Protein 1DZ3 (pdb70)

Nearest PDB structures (foldseek):
  1qmp-assembly3_C  TM=8.184E-01  e=7.985E-19  Geobacillus stearothermophilus
  1qmp-assembly4_D  TM=8.104E-01  e=1.793E-17  Geobacillus stearothermophilus
  5wq0-assembly5_E  TM=8.040E-01  e=2.458E-11  Paenisporosarcina sp. TG-14
  5wq0-assembly4_D  TM=7.914E-01  e=2.623E-11  Paenisporosarcina sp. TG-14
  6ymz-assembly4_D  TM=7.748E-01  e=3.379E-07  Pectobacterium atrosepticum SCRI1043

InterPro domains:
  IPR001789 Signal transduction response regulator, receiver domain [PF00072] (5-117)
  IPR001789 Signal transduction response regulator, receiver domain [PS50110] (4-121)
  IPR001789 Signal transduction response regulator, receiver domain [SM00448] (3-117)
  IPR011006 CheY-like superfamily [SSF52172] (3-125)
  IPR012052 Sporulation transcription factor Spo0A [PIRSF002937] (3-259)
  IPR012052 Sporulation transcription factor Spo0A [TIGR02875] (2-259)
  IPR014879 Sporulation initiation factor Spo0A, C-terminal [PF08769] (149-252)
  IPR016032 Signal transduction response regulator, C-terminal effector [SSF46894] (142-257)
  IPR036388 Winged helix-like DNA-binding domain superfamily [G3DSA:1.10.10.10] (140-259)
  IPR052048 Signal Transduction Response Regulator [PTHR43228] (4-202)

Solvent-accessible surface area: 8296 Å² total; per-residue (Å²): 100,70,86,2,0,0,0,4,65,77,157,111,34,2,65,90,20,50,120,135,13,61,82,49,137,78,57,85,36,35,10,55,5,71,51,2,119,65,0,19,106,12,5,123,120,86,147,8,70,35,0,16,0,14,0,72,9,93,194,31,39,0,22,28,0,0,91,132,0,85,95,66,37,161,105,72,8,109,3,40,0,8,1,41,189,56,48,78,107,56,6,127,118,0,63,131,72,58,7,58,115,112,75,45,163,111,159,130,116,146,83,84,51,102,105,96,167,111,89,171,59,180,151

B-factor: mean 34.03, std 10.99, range [14.66, 86.58]

Sequence (123 aa):
SIKVCIADDNRELVSLLDEYISSQPDMEVIGTAYNGQDCLQMLEEKRPDILLLDIIMPHLDGLAVLERIRAGFEHQPNVIMLTAFGQEDVTKKAVELGASYFILKPFDMENLAHHIRQVYGKT

Secondary structure (DSSP, 8-state):
-EEEEEE-S-HHHHHHHHHHHHTSTTEEEEEEESSHHHHHHHHHHH--SEEEEES--SSS-HHHHHHHHHHH-SS-PEEEEEEETT-HHHHHHHHHTT-EEEEE-SS--TTHHHHHHHHHH--

Organism: Geobacillus stearothermophilus (NCBI:txid1422)

CATH classification: 3.40.50.2300

Foldseek 3Di:
DQEEEEEAQPPVVQVVVQVVQCPDPPYHYDYYYRDLVVVVVVCVPPLGQEYEAEQQDPPQGRVNSVVCQVPPPPRHHQYEYEAEPPCVVSVVVVVVVPHHYDYDYDDDPPCVVVVVCVVVVPD

Radius of gyration: 16.35 Å; Cα contacts (8 Å, |Δi|>4): 194; chains: 1; bounding box: 36×22×56 Å

Structure (mmCIF, N/CA/C/O backbone):
data_1DZ3
#
_entry.id   1DZ3
#
_cell.length_a   59.024
_cell.length_b   59.024
_cell.length_c   66.970
_cell.angle_alpha   90.00
_cell.angle_beta   90.00
_cell.angle_gamma   120.00
#
_symmetry.space_group_name_H-M   'P 32 2 1'
#
loop_
_entity.id
_entity.type
_entity.pdbx_description
1 polymer 'Stage 0 sporulation protein A'
2 non-polymer 'SULFATE ION'
3 water water
#
loop_
_atom_site.group_PDB
_atom_site.id
_atom_site.type_symbol
_atom_site.label_atom_id
_atom_site.label_alt_id
_atom_site.label_comp_id
_atom_site.label_asym_id
_atom_site.label_entity_id
_atom_site.label_seq_id
_atom_site.pdbx_PDB_ins_code
_atom_site.Cartn_x
_atom_site.Cartn_y
_atom_site.Cartn_z
_atom_site.occupancy
_atom_site.B_iso_or_equiv
_atom_site.auth_seq_id
_atom_site.auth_comp_id
_atom_site.auth_asym_id
_atom_site.auth_atom_id
_atom_site.pdbx_PDB_model_num
ATOM 1 N N . SER A 1 2 ? 2.366 12.161 20.991 1.00 52.54 2 SER A N 1
ATOM 2 C CA . SER A 1 2 ? 2.772 13.536 20.572 1.00 50.00 2 SER A CA 1
ATOM 3 C C . SER A 1 2 ? 4.259 13.811 20.787 1.00 49.27 2 SER A C 1
ATOM 4 O O . SER A 1 2 ? 4.704 14.069 21.909 1.00 48.25 2 SER A O 1
ATOM 7 N N . ILE A 1 3 ? 5.029 13.749 19.709 1.00 42.88 3 ILE A N 1
ATOM 8 C CA . ILE A 1 3 ? 6.465 14.064 19.758 1.00 40.02 3 ILE A CA 1
ATOM 9 C C . ILE A 1 3 ? 6.627 15.572 19.939 1.00 35.22 3 ILE A C 1
ATOM 10 O O . ILE A 1 3 ? 6.160 16.348 19.093 1.00 36.46 3 ILE A O 1
ATOM 15 N N . LYS A 1 4 ? 7.274 16.001 21.018 1.00 33.36 4 LYS A N 1
ATOM 16 C CA . LYS A 1 4 ? 7.424 17.431 21.287 1.00 33.66 4 LYS A CA 1
ATOM 17 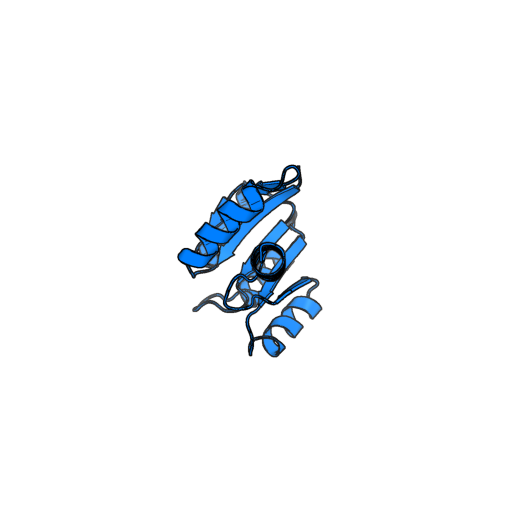C C . LYS A 1 4 ? 8.766 17.938 20.708 1.00 32.73 4 LYS A C 1
ATOM 18 O O . LYS A 1 4 ? 9.823 17.419 21.064 1.00 32.36 4 LYS A O 1
ATOM 24 N N . VAL A 1 5 ? 8.673 18.927 19.851 1.00 32.54 5 VAL A N 1
ATOM 25 C CA . VAL A 1 5 ? 9.805 19.483 19.115 1.00 31.00 5 VAL A CA 1
ATOM 26 C C . VAL A 1 5 ? 10.113 20.925 19.439 1.00 30.91 5 VAL A C 1
ATOM 27 O O . VAL A 1 5 ? 9.186 21.774 19.507 1.00 30.93 5 VAL A O 1
ATOM 31 N N . CYS A 1 6 ? 11.374 21.332 19.644 1.00 27.49 6 CYS A N 1
ATOM 32 C CA . CYS A 1 6 ? 11.844 22.699 19.767 1.00 22.58 6 CYS A CA 1
ATOM 33 C C . CYS A 1 6 ? 12.803 23.005 18.567 1.00 24.02 6 CYS A C 1
ATOM 34 O O . CYS A 1 6 ? 13.349 22.015 18.075 1.00 26.33 6 CYS A O 1
ATOM 37 N N . ILE A 1 7 ? 12.734 24.216 18.062 1.00 23.05 7 ILE A N 1
ATOM 38 C CA . ILE A 1 7 ? 13.522 24.645 16.897 1.00 24.06 7 ILE A CA 1
ATOM 39 C C . ILE A 1 7 ? 14.448 25.740 17.329 1.00 24.91 7 ILE A C 1
ATOM 40 O O . ILE A 1 7 ? 14.044 26.753 17.919 1.00 29.78 7 ILE A O 1
ATOM 45 N N . ALA A 1 8 ? 15.727 25.702 16.948 1.00 22.70 8 ALA A N 1
ATOM 46 C CA . ALA A 1 8 ? 16.664 26.770 17.253 1.00 19.35 8 ALA A CA 1
ATOM 47 C C . ALA A 1 8 ? 17.554 26.993 16.026 1.00 21.66 8 ALA A C 1
ATOM 48 O O . ALA A 1 8 ? 18.356 26.140 15.642 1.00 22.97 8 ALA A O 1
ATOM 50 N N . ASP A 1 9 ? 17.398 28.167 15.376 1.00 23.64 9 ASP A N 1
ATOM 51 C CA . ASP A 1 9 ? 18.172 28.460 14.152 1.00 21.08 9 ASP A CA 1
ATOM 52 C C . ASP A 1 9 ? 18.145 29.983 13.935 1.00 24.39 9 ASP A C 1
ATOM 53 O O . ASP A 1 9 ? 17.147 30.588 14.285 1.00 25.81 9 ASP A O 1
ATOM 58 N N . ASP A 1 10 ? 19.169 30.583 13.343 1.00 26.85 10 ASP A N 1
ATOM 59 C CA . ASP A 1 10 ? 19.086 32.043 13.220 1.00 28.84 10 ASP A CA 1
ATOM 60 C C . ASP A 1 10 ? 18.526 32.529 11.886 1.00 30.91 10 ASP A C 1
ATOM 61 O O . ASP A 1 10 ? 18.407 33.756 11.750 1.00 32.06 10 ASP A O 1
ATOM 66 N N . ASN A 1 11 ? 18.087 31.589 11.055 1.00 26.32 11 ASN A N 1
ATOM 67 C CA . ASN A 1 11 ? 17.406 32.004 9.816 1.00 29.42 11 ASN A CA 1
ATOM 68 C C . ASN A 1 11 ? 15.907 32.023 10.089 1.00 30.35 11 ASN A C 1
ATOM 69 O O . ASN A 1 11 ? 15.253 30.993 10.321 1.00 27.15 11 ASN A O 1
ATOM 74 N N . ARG A 1 12 ? 15.382 33.258 10.162 1.00 33.11 12 ARG A N 1
ATOM 75 C CA . ARG A 1 12 ? 13.976 33.431 10.544 1.00 31.11 12 ARG A CA 1
ATOM 76 C C . ARG A 1 12 ? 13.009 32.786 9.551 1.00 29.86 12 ARG A C 1
ATOM 77 O O . ARG A 1 12 ? 11.983 32.257 10.015 1.00 31.08 12 ARG A O 1
ATOM 85 N N . GLU A 1 13 ? 13.331 32.890 8.282 1.00 29.86 13 GLU A N 1
ATOM 86 C CA . GLU A 1 13 ? 12.505 32.218 7.269 1.00 31.33 13 GLU A CA 1
ATOM 87 C C . GLU A 1 13 ? 12.468 30.709 7.486 1.00 33.77 13 GLU A C 1
ATOM 88 O O . GLU A 1 13 ? 11.437 30.043 7.350 1.00 31.21 13 GLU A O 1
ATOM 94 N N . LEU A 1 14 ? 13.636 30.105 7.769 1.00 30.05 14 LEU A N 1
ATOM 95 C CA . LEU A 1 14 ? 13.690 28.667 7.998 1.00 26.03 14 LEU A CA 1
ATOM 96 C C . LEU A 1 14 ? 12.937 28.273 9.238 1.00 23.65 14 LEU A C 1
ATOM 97 O O . LEU A 1 14 ? 12.253 27.250 9.272 1.00 24.56 14 LEU A O 1
ATOM 102 N N . VAL A 1 15 ? 13.035 29.030 10.355 1.00 22.59 15 VAL A N 1
ATOM 103 C CA . VAL A 1 15 ? 12.340 28.690 11.566 1.00 24.46 15 VAL A CA 1
ATOM 104 C C . VAL A 1 15 ? 10.818 28.671 11.350 1.00 25.03 15 VAL A C 1
ATOM 105 O O . VAL A 1 15 ? 10.086 27.816 11.858 1.00 26.79 15 VAL A O 1
ATOM 109 N N . SER A 1 16 ? 10.375 29.652 10.573 1.00 28.66 16 SER A N 1
ATOM 110 C CA . SER A 1 16 ? 8.948 29.753 10.239 1.00 28.54 16 SER A CA 1
ATOM 111 C C . SER A 1 16 ? 8.443 28.577 9.433 1.00 26.83 16 SER A C 1
ATOM 112 O O . SER A 1 16 ? 7.407 27.989 9.805 1.00 28.56 16 SER A O 1
ATOM 116 N N . LEU A 1 17 ? 9.213 28.168 8.443 1.00 24.51 17 LEU A N 1
ATOM 117 C CA . LEU A 1 17 ? 8.844 26.985 7.645 1.00 23.86 17 LEU A CA 1
ATOM 118 C C . LEU A 1 17 ? 8.836 25.720 8.472 1.00 23.49 17 LEU A C 1
ATOM 119 O O . LEU A 1 17 ? 7.939 24.878 8.353 1.00 25.89 17 LEU A O 1
ATOM 124 N N . LEU A 1 18 ? 9.933 25.546 9.261 1.00 22.95 18 LEU A N 1
ATOM 125 C CA . LEU A 1 18 ? 9.977 24.360 10.135 1.00 20.90 18 LEU A CA 1
ATOM 126 C C . LEU A 1 18 ? 8.807 24.246 11.096 1.00 19.11 18 LEU A C 1
ATOM 127 O O . LEU A 1 18 ? 8.211 23.213 11.316 1.00 24.77 18 LEU A O 1
ATOM 132 N N . ASP A 1 19 ? 8.439 25.392 11.710 1.00 23.34 19 ASP A N 1
ATOM 133 C CA . ASP A 1 19 ? 7.305 25.418 12.604 1.00 23.56 19 ASP A CA 1
ATOM 134 C C . ASP A 1 19 ? 6.025 24.996 11.865 1.00 25.33 19 ASP A C 1
ATOM 135 O O . ASP A 1 19 ? 5.301 24.113 12.360 1.00 25.77 19 ASP A O 1
ATOM 140 N N . GLU A 1 20 ? 5.846 25.561 10.686 1.00 27.18 20 GLU A N 1
ATOM 141 C CA . GLU A 1 20 ? 4.659 25.186 9.903 1.00 25.75 20 GLU A CA 1
ATOM 142 C C . GLU A 1 20 ? 4.645 23.718 9.536 1.00 25.52 20 GLU A C 1
ATOM 143 O O . GLU A 1 20 ? 3.693 22.959 9.735 1.00 27.05 20 GLU A O 1
ATOM 149 N N . TYR A 1 21 ? 5.770 23.195 9.026 1.00 26.20 21 TYR A N 1
ATOM 150 C CA . TYR A 1 21 ? 5.867 21.803 8.599 1.00 24.36 21 TYR A CA 1
ATOM 151 C C . TYR A 1 21 ? 5.655 20.818 9.714 1.00 25.97 21 TYR A C 1
ATOM 152 O O . TYR A 1 21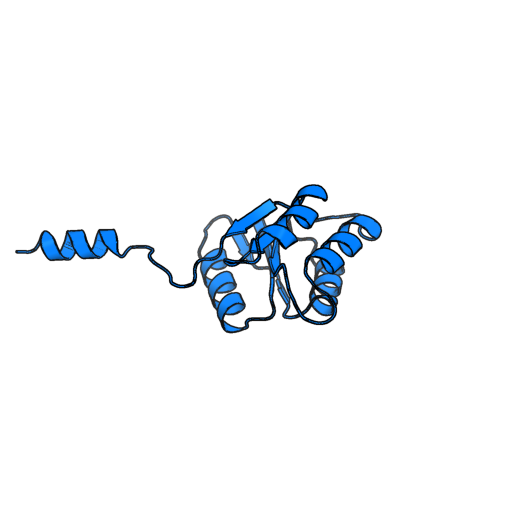 ? 4.968 19.781 9.665 1.00 26.89 21 TYR A O 1
ATOM 161 N N . ILE A 1 22 ? 6.425 20.984 10.834 1.00 25.36 22 ILE A N 1
ATOM 162 C CA . ILE A 1 22 ? 6.293 20.116 11.989 1.00 25.88 22 ILE A CA 1
ATOM 163 C C . ILE A 1 22 ? 4.893 20.213 12.600 1.00 28.39 22 ILE A C 1
ATOM 164 O O . ILE A 1 22 ? 4.350 19.151 12.916 1.00 31.20 22 ILE A O 1
ATOM 169 N N . SER A 1 23 ? 4.332 21.413 12.620 1.00 28.26 23 SER A N 1
ATOM 170 C CA . SER A 1 23 ? 2.978 21.519 13.211 1.00 31.31 23 SER A CA 1
ATOM 171 C C . SER A 1 23 ? 1.948 20.800 12.347 1.00 32.95 23 SER A C 1
ATOM 172 O O . SER A 1 23 ? 1.038 20.212 12.940 1.00 34.77 23 SER A O 1
ATOM 175 N N . SER A 1 24 ? 2.152 20.745 11.033 1.00 30.86 24 SER A N 1
ATOM 176 C CA . SER A 1 24 ? 1.192 19.997 10.212 1.00 29.74 24 SER A CA 1
ATOM 177 C C . SER A 1 24 ? 1.239 18.495 10.424 1.00 33.16 24 SER A C 1
ATOM 178 O O . SER A 1 24 ? 0.368 17.759 9.911 1.00 33.31 24 SER A O 1
ATOM 181 N N . GLN A 1 25 ? 2.267 17.915 11.072 1.00 30.15 25 GLN A N 1
ATOM 182 C CA . GLN A 1 25 ? 2.323 16.475 11.258 1.00 33.52 25 GLN A CA 1
ATOM 183 C C . GLN A 1 25 ? 1.364 16.096 12.379 1.00 39.34 25 GLN A C 1
ATOM 184 O O . GLN A 1 25 ? 1.350 16.749 13.425 1.00 37.12 25 GLN A O 1
ATOM 190 N N . PRO A 1 26 ? 0.540 15.080 12.181 1.00 41.36 26 PRO A N 1
ATOM 191 C CA . PRO A 1 26 ? -0.428 14.679 13.183 1.00 44.05 26 PRO A CA 1
ATOM 192 C C . PRO A 1 26 ? 0.124 14.151 14.496 1.00 47.41 26 PRO A C 1
ATOM 193 O O . PRO A 1 26 ? -0.549 14.234 15.533 1.00 46.38 26 PRO A O 1
ATOM 197 N N . ASP A 1 27 ? 1.336 13.610 14.499 1.00 43.86 27 ASP A N 1
ATOM 198 C CA . ASP A 1 27 ? 1.969 13.029 15.671 1.00 41.74 27 ASP A CA 1
ATOM 199 C C . ASP A 1 27 ? 3.009 13.907 16.344 1.00 42.27 27 ASP A C 1
ATOM 200 O O . ASP A 1 27 ? 3.723 13.454 17.235 1.00 44.17 27 ASP A O 1
ATOM 205 N N . MET A 1 28 ? 3.176 15.139 15.853 1.00 41.03 28 MET A N 1
ATOM 206 C CA . MET A 1 28 ? 4.182 16.027 16.427 1.00 39.44 28 MET A CA 1
ATOM 207 C C . MET A 1 28 ? 3.607 17.367 16.807 1.00 39.48 28 MET A C 1
ATOM 208 O O . MET A 1 28 ? 2.635 17.815 16.200 1.00 41.15 28 MET A O 1
ATOM 213 N N . GLU A 1 29 ? 4.245 18.055 17.718 1.00 33.71 29 GLU A N 1
ATOM 214 C CA . GLU A 1 29 ? 3.897 19.372 18.168 1.00 35.16 29 GLU A CA 1
ATOM 215 C C . GLU A 1 29 ? 5.137 20.264 18.369 1.00 33.72 29 GLU A C 1
ATOM 216 O O . GLU A 1 29 ? 6.108 19.792 18.997 1.00 34.60 29 GLU A O 1
ATOM 222 N N . VAL A 1 30 ? 5.007 21.498 17.943 1.00 29.94 30 VAL A N 1
ATOM 223 C CA . VAL A 1 30 ? 6.054 22.497 18.219 1.00 34.40 30 VAL A CA 1
ATOM 224 C C . VAL A 1 30 ? 5.822 23.212 19.543 1.00 37.64 30 VAL A C 1
ATOM 225 O O . VAL A 1 30 ? 4.814 23.900 19.712 1.00 39.57 30 VAL A O 1
ATOM 229 N N . ILE A 1 31 ? 6.787 23.059 20.473 1.00 31.92 31 ILE A N 1
ATOM 230 C CA . ILE A 1 31 ? 6.566 23.745 21.783 1.00 32.37 31 ILE A CA 1
ATOM 231 C C . ILE A 1 31 ? 7.458 24.916 22.079 1.00 36.77 31 ILE A C 1
ATOM 232 O O . ILE A 1 31 ? 7.451 25.620 23.113 1.00 36.08 31 ILE A O 1
ATOM 237 N N . GLY A 1 32 ? 8.436 25.184 21.194 1.00 33.60 32 GLY A N 1
ATOM 238 C CA . GLY A 1 32 ? 9.174 26.426 21.288 1.00 27.61 32 GLY A CA 1
ATOM 239 C C . GLY A 1 32 ? 10.148 26.656 20.150 1.00 31.01 32 GLY A C 1
ATOM 240 O O . GLY A 1 32 ? 10.507 25.666 19.483 1.00 30.06 32 GLY A O 1
ATOM 241 N N . THR A 1 33 ? 10.557 27.872 19.983 1.00 29.28 33 THR A N 1
ATOM 242 C CA . THR A 1 33 ? 11.521 28.240 18.940 1.00 31.52 33 THR A CA 1
ATOM 243 C C . THR A 1 33 ? 12.491 29.285 19.467 1.00 31.59 33 THR A C 1
ATOM 244 O O . THR A 1 33 ? 12.164 30.036 20.420 1.00 36.58 33 THR A O 1
ATOM 248 N N . ALA A 1 34 ? 13.728 29.331 18.982 1.00 27.04 34 ALA A N 1
ATOM 249 C CA . ALA A 1 34 ? 14.758 30.260 19.333 1.00 24.06 34 ALA A CA 1
ATOM 250 C C . ALA A 1 34 ? 15.647 30.634 18.160 1.00 29.73 34 ALA A C 1
ATOM 251 O O . ALA A 1 34 ? 15.802 29.816 17.249 1.00 30.88 34 ALA A O 1
ATOM 253 N N . TYR A 1 35 ? 16.234 31.829 18.194 1.00 27.73 35 TYR A N 1
ATOM 254 C CA . TYR A 1 35 ? 17.044 32.334 17.117 1.00 27.53 35 TYR A CA 1
ATOM 255 C C . TYR A 1 35 ? 18.529 32.459 17.423 1.00 27.02 35 TYR A C 1
ATOM 256 O O . TYR A 1 35 ? 19.267 32.851 16.503 1.00 30.02 35 TYR A O 1
ATOM 265 N N . ASN A 1 36 ? 18.944 31.968 18.591 1.00 29.71 36 ASN A N 1
ATOM 266 C CA . ASN A 1 36 ? 20.389 31.989 18.893 1.00 28.88 36 ASN A CA 1
ATOM 267 C C . ASN A 1 36 ? 20.618 30.993 19.989 1.00 26.87 36 ASN A C 1
ATOM 268 O O . ASN A 1 36 ? 19.685 30.415 20.626 1.00 29.76 36 ASN A O 1
ATOM 273 N N . GLY A 1 37 ? 21.897 30.604 20.243 1.00 28.12 37 GLY A N 1
ATOM 274 C CA . GLY A 1 37 ? 22.163 29.575 21.208 1.00 27.66 37 GLY A CA 1
ATOM 275 C C . GLY A 1 37 ? 21.748 29.811 22.648 1.00 26.28 37 GLY A C 1
ATOM 276 O O . GLY A 1 37 ? 21.355 28.931 23.398 1.00 26.62 37 GLY A O 1
ATOM 277 N N . GLN A 1 38 ? 22.018 31.053 23.066 1.00 30.69 38 GLN A N 1
ATOM 278 C CA . GLN A 1 38 ? 21.709 31.402 24.471 1.00 31.81 38 GLN A CA 1
ATOM 279 C C . GLN A 1 38 ? 20.218 31.286 24.738 1.00 31.11 38 GLN A C 1
ATOM 280 O O . GLN A 1 38 ? 19.759 30.695 25.717 1.00 33.06 38 GLN A O 1
ATOM 286 N N . ASP A 1 39 ? 19.411 31.767 23.778 1.00 33.49 39 ASP A N 1
ATOM 287 C CA . ASP A 1 39 ? 17.950 31.609 23.975 1.00 30.85 39 ASP A CA 1
ATOM 288 C C . ASP A 1 39 ? 17.544 30.158 23.869 1.00 29.96 39 ASP A C 1
ATOM 289 O O . ASP A 1 39 ? 16.575 29.718 24.472 1.00 29.24 39 ASP A O 1
ATOM 294 N N . CYS A 1 40 ? 18.171 29.314 22.977 1.00 24.79 40 CYS A N 1
ATOM 295 C CA . CYS A 1 40 ? 17.862 27.894 22.978 1.00 25.01 40 CYS A CA 1
ATOM 296 C C . CYS A 1 40 ? 18.088 27.215 24.342 1.00 23.86 40 CYS A C 1
ATOM 297 O O . CYS A 1 40 ? 17.246 26.413 24.796 1.00 27.72 40 CYS A O 1
ATOM 300 N N . LEU A 1 41 ? 19.217 27.519 24.974 1.00 27.77 41 LEU A N 1
ATOM 301 C CA . LEU A 1 41 ? 19.530 26.876 26.283 1.00 31.55 41 LEU A CA 1
ATOM 302 C C . LEU A 1 41 ? 18.535 27.299 27.379 1.00 28.66 41 LEU A C 1
ATOM 303 O O . LEU A 1 41 ? 18.033 26.410 28.043 1.00 33.57 41 LEU A O 1
ATOM 308 N N . GLN A 1 42 ? 18.144 28.550 27.292 1.00 32.91 42 GLN A N 1
ATOM 309 C CA . GLN A 1 42 ? 17.075 29.027 28.191 1.00 35.77 42 GLN A CA 1
ATOM 310 C C . GLN A 1 42 ? 15.768 28.298 27.939 1.00 36.19 42 GLN A C 1
ATOM 311 O O . GLN A 1 42 ? 15.101 27.807 28.838 1.00 37.75 42 GLN A O 1
ATOM 317 N N . MET A 1 43 ? 15.363 28.106 26.666 1.00 34.35 43 MET A N 1
ATOM 318 C CA . MET A 1 43 ? 14.150 27.350 26.345 1.00 33.74 43 MET A CA 1
ATOM 319 C C . MET A 1 43 ? 14.101 25.935 26.847 1.00 32.78 43 MET A C 1
ATOM 320 O O . MET A 1 43 ? 13.095 25.324 27.278 1.00 34.58 43 MET A O 1
ATOM 328 N N . LEU A 1 44 ? 15.224 25.174 26.732 1.00 31.63 44 LEU A N 1
ATOM 329 C CA . LEU A 1 44 ? 15.296 23.788 27.083 1.00 29.06 44 LEU A CA 1
ATOM 330 C C . LEU A 1 44 ? 15.167 23.550 28.615 1.00 37.27 44 LEU A C 1
ATOM 331 O O . LEU A 1 44 ? 14.785 22.443 28.996 1.00 39.32 44 LEU A O 1
ATOM 336 N N . GLU A 1 45 ? 15.623 24.553 29.329 1.00 37.26 45 GLU A N 1
ATOM 337 C CA . GLU A 1 45 ? 15.456 24.482 30.793 1.00 44.95 45 GLU A CA 1
ATOM 338 C C . GLU A 1 45 ? 13.985 24.493 31.188 1.00 49.35 45 GLU A C 1
ATOM 339 O O . GLU A 1 45 ? 13.623 23.909 32.213 1.00 53.88 45 GLU A O 1
ATOM 345 N N . GLU A 1 46 ? 13.105 25.140 30.455 1.00 48.80 46 GLU A N 1
ATOM 346 C CA . GLU A 1 46 ? 11.691 25.164 30.778 1.00 50.98 46 GLU A CA 1
ATOM 347 C C . GLU A 1 46 ? 10.871 24.090 30.099 1.00 53.80 46 GLU A C 1
ATOM 348 O O . GLU A 1 46 ? 9.947 23.562 30.742 1.00 53.75 46 GLU A O 1
ATOM 354 N N . LYS A 1 47 ? 11.171 23.771 28.823 1.00 47.99 47 LYS A N 1
ATOM 355 C CA . LYS A 1 47 ? 10.190 22.995 28.065 1.00 48.20 47 LYS A CA 1
ATOM 356 C C . LYS A 1 47 ? 10.449 21.520 27.920 1.00 47.75 47 LYS A C 1
ATOM 357 O O . LYS A 1 47 ? 9.574 20.737 27.508 1.00 51.78 47 LYS A O 1
ATOM 363 N N . ARG A 1 48 ? 11.645 21.034 28.188 1.00 44.63 48 ARG A N 1
ATOM 364 C CA . ARG A 1 48 ? 11.928 19.600 28.033 1.00 46.00 48 ARG A CA 1
ATOM 365 C C . ARG A 1 48 ? 11.274 18.962 26.816 1.00 42.43 48 ARG A C 1
ATOM 366 O O . ARG A 1 48 ? 10.518 17.988 26.892 1.00 46.78 48 ARG A O 1
ATOM 374 N N . PRO A 1 49 ? 11.689 19.334 25.593 1.00 38.06 49 PRO A N 1
ATOM 375 C CA . PRO A 1 49 ? 11.204 18.691 24.382 1.00 34.62 49 PRO A CA 1
ATOM 376 C C . PRO A 1 49 ? 11.777 17.302 24.179 1.00 33.76 49 PRO A C 1
ATOM 377 O O . PRO A 1 49 ? 12.828 17.038 24.777 1.00 34.24 49 PRO A O 1
ATOM 381 N N . ASP A 1 50 ? 11.205 16.428 23.378 1.00 30.43 50 ASP A N 1
ATOM 382 C CA . ASP A 1 50 ? 11.723 15.148 22.987 1.00 32.22 50 ASP A CA 1
ATOM 383 C C . ASP A 1 50 ? 12.845 15.279 21.931 1.00 29.95 50 ASP A C 1
ATOM 384 O O . ASP A 1 50 ? 13.733 14.449 21.805 1.00 30.87 50 ASP A O 1
ATOM 389 N N . ILE A 1 51 ? 12.655 16.278 21.061 1.00 28.87 51 ILE A N 1
ATOM 390 C CA . ILE A 1 51 ? 13.483 16.550 19.923 1.00 28.52 51 ILE A CA 1
ATOM 391 C C . ILE A 1 51 ? 13.806 18.057 19.833 1.00 26.21 51 ILE A C 1
ATOM 392 O O . ILE A 1 51 ? 12.928 18.933 19.939 1.00 28.30 51 ILE A O 1
ATOM 397 N N . LEU A 1 52 ? 15.090 18.300 19.605 1.00 22.15 52 LEU A N 1
ATOM 398 C CA . LEU A 1 52 ? 15.553 19.655 19.280 1.00 24.42 52 LEU A CA 1
ATOM 399 C C . LEU A 1 52 ? 16.163 19.733 17.878 1.00 24.84 52 LEU A C 1
ATOM 400 O O . LEU A 1 52 ? 17.093 18.978 17.603 1.00 23.59 52 LEU A O 1
ATOM 405 N N . LEU A 1 53 ? 15.645 20.601 16.998 1.00 22.01 53 LEU A N 1
ATOM 406 C CA . LEU A 1 53 ? 16.249 20.815 15.668 1.00 19.94 53 LEU A CA 1
ATOM 407 C C . LEU A 1 53 ? 17.212 21.968 15.837 1.00 23.00 53 LEU A C 1
ATOM 408 O O . LEU A 1 53 ? 16.736 23.055 16.224 1.00 23.70 53 LEU A O 1
ATOM 413 N N . LEU A 1 54 ? 18.519 21.772 15.665 1.00 21.45 54 LEU A N 1
ATOM 414 C CA . LEU A 1 54 ? 19.485 22.823 16.0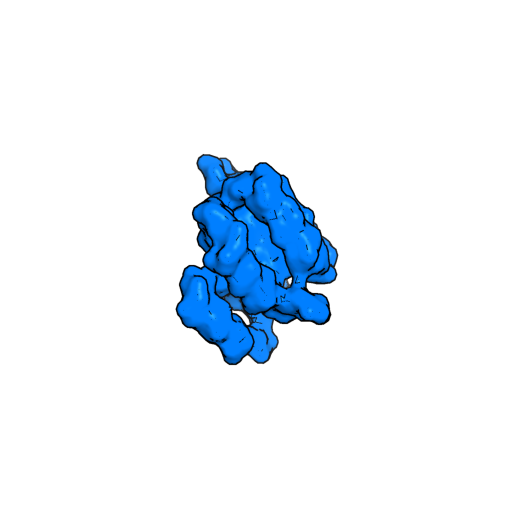35 1.00 20.98 54 LEU A CA 1
ATOM 415 C C . LEU A 1 54 ? 20.401 23.164 14.897 1.00 19.81 54 LEU A C 1
ATOM 416 O O . LEU A 1 54 ? 21.087 22.302 14.341 1.00 23.56 54 LEU A O 1
ATOM 421 N N . ASP A 1 55 ? 20.570 24.434 14.609 1.00 19.81 55 ASP A N 1
ATOM 422 C CA . ASP A 1 55 ? 21.476 24.888 13.545 1.00 20.26 55 ASP A CA 1
ATOM 423 C C . ASP A 1 55 ? 22.925 24.586 13.907 1.00 22.55 55 ASP A C 1
ATOM 424 O O . ASP A 1 55 ? 23.344 25.004 15.008 1.00 23.92 55 ASP A O 1
ATOM 429 N N . ILE A 1 56 ? 23.638 23.915 13.013 1.00 22.73 56 ILE A N 1
ATOM 430 C CA . ILE A 1 56 ? 25.034 23.592 13.392 1.00 24.16 56 ILE A CA 1
ATOM 431 C C . ILE A 1 56 ? 25.951 24.779 13.541 1.00 24.22 56 ILE A C 1
ATOM 432 O O . ILE A 1 56 ? 26.815 24.772 14.450 1.00 24.08 56 ILE A O 1
ATOM 437 N N . ILE A 1 57 ? 25.832 25.807 12.706 1.00 23.99 57 ILE A N 1
ATOM 438 C CA . ILE A 1 57 ? 26.740 26.947 12.780 1.00 25.24 57 ILE A CA 1
ATOM 439 C C . ILE A 1 57 ? 25.968 28.232 13.002 1.00 26.97 57 ILE A C 1
ATOM 440 O O . ILE A 1 57 ? 25.029 28.506 12.246 1.00 25.89 57 ILE A O 1
ATOM 445 N N . MET A 1 58 ? 26.269 29.008 14.018 1.00 25.87 58 MET A N 1
ATOM 446 C CA . MET A 1 58 ? 25.645 30.316 14.342 1.00 24.73 58 MET A CA 1
ATOM 447 C C . MET A 1 58 ? 26.818 31.139 14.921 1.00 28.11 58 MET A C 1
ATOM 448 O O . MET A 1 58 ? 27.732 30.562 15.535 1.00 27.49 58 MET A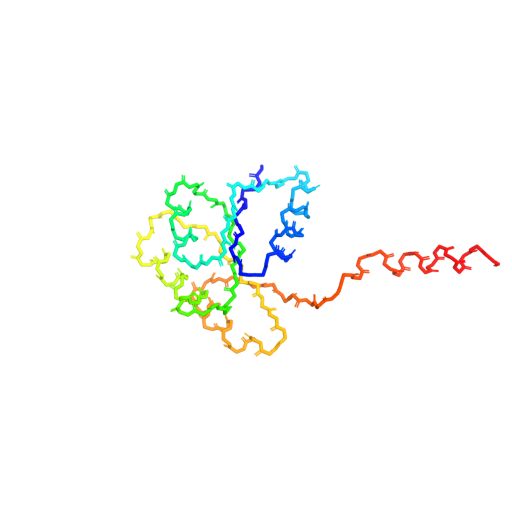 O 1
ATOM 453 N N . PRO A 1 59 ? 26.810 32.449 14.727 1.00 26.77 59 PRO A N 1
ATOM 454 C CA . PRO A 1 59 ? 27.873 33.276 15.294 1.00 31.25 59 PRO A CA 1
ATOM 455 C C . PRO A 1 59 ? 27.923 33.159 16.786 1.00 30.30 59 PRO A C 1
ATOM 456 O O . PRO A 1 59 ? 26.907 33.085 17.462 1.00 28.06 59 PRO A O 1
ATOM 460 N N . HIS A 1 60 ? 29.100 33.344 17.430 1.00 33.26 60 HIS A N 1
ATOM 461 C CA . HIS A 1 60 ? 29.342 33.410 18.839 1.00 32.48 60 HIS A CA 1
ATOM 462 C C . HIS A 1 60 ? 29.193 32.126 19.641 1.00 33.83 60 HIS A C 1
ATOM 463 O O . HIS A 1 60 ? 30.089 31.756 20.397 1.00 34.24 60 HIS A O 1
ATOM 475 N N . LEU A 1 61 ? 28.022 31.497 19.585 1.00 29.60 61 LEU A N 1
ATOM 476 C CA . LEU A 1 61 ? 27.697 30.242 20.222 1.00 26.16 61 LEU A CA 1
ATOM 477 C C . LEU A 1 61 ? 27.027 29.344 19.157 1.00 25.74 61 LEU A C 1
ATOM 478 O O . LEU A 1 61 ? 25.888 29.595 18.765 1.00 26.81 61 LEU A O 1
ATOM 483 N N . ASP A 1 62 ? 27.816 28.431 18.611 1.00 25.75 62 ASP A N 1
ATOM 484 C CA . ASP A 1 62 ? 27.281 27.606 17.492 1.00 23.48 62 ASP A CA 1
ATOM 485 C C . ASP A 1 62 ? 26.603 26.395 18.052 1.00 24.11 62 ASP A C 1
ATOM 486 O O . ASP A 1 62 ? 26.390 26.150 19.253 1.00 23.33 62 ASP A O 1
ATOM 491 N N . GLY A 1 63 ? 26.082 25.523 17.136 1.00 22.49 63 GLY A N 1
ATOM 492 C CA . GLY A 1 63 ? 25.295 24.378 17.517 1.00 23.07 63 GLY A CA 1
ATOM 493 C C . GLY A 1 63 ? 26.160 23.380 18.294 1.00 20.49 63 GLY A C 1
ATOM 494 O O . GLY A 1 63 ? 25.600 22.759 19.186 1.00 21.34 63 GLY A O 1
ATOM 495 N N . LEU A 1 64 ? 27.434 23.243 17.962 1.00 22.50 64 LEU A N 1
ATOM 496 C CA . LEU A 1 64 ? 28.259 22.319 18.746 1.00 24.00 64 LEU A CA 1
ATOM 497 C C . LEU A 1 64 ? 28.483 22.871 20.157 1.00 23.35 64 LEU A C 1
ATOM 498 O O . LEU A 1 64 ? 28.353 22.056 21.059 1.00 24.24 64 LEU A O 1
ATOM 503 N N . ALA A 1 65 ? 28.609 24.189 20.306 1.00 22.95 65 ALA A N 1
ATOM 504 C CA . ALA A 1 65 ? 28.773 24.746 21.677 1.00 25.18 65 ALA A CA 1
ATOM 505 C C . ALA A 1 65 ? 27.499 24.564 22.439 1.00 25.63 65 ALA A C 1
ATOM 506 O O . ALA A 1 65 ? 27.458 24.151 23.622 1.00 26.74 65 ALA A O 1
ATOM 508 N N . VAL A 1 66 ? 26.310 24.750 21.787 1.00 23.65 66 VAL A N 1
ATOM 509 C CA . VAL A 1 66 ? 25.062 24.458 22.478 1.00 23.34 66 VAL A CA 1
ATOM 510 C C . VAL A 1 66 ? 24.973 23.017 22.888 1.00 23.28 66 VAL A C 1
ATOM 511 O O . VAL A 1 66 ? 24.479 22.665 23.948 1.00 24.55 66 VAL A O 1
ATOM 515 N N . LEU A 1 67 ? 25.322 22.061 21.978 1.00 20.98 67 LEU A N 1
ATOM 516 C CA . LEU A 1 67 ? 25.186 20.649 22.330 1.00 20.82 67 LEU A CA 1
ATOM 517 C C . LEU A 1 67 ? 26.081 20.282 23.557 1.00 22.97 67 LEU A C 1
ATOM 518 O O . LEU A 1 67 ? 25.650 19.471 24.369 1.00 24.84 67 LEU A O 1
ATOM 523 N N . GLU A 1 68 ? 27.276 20.815 23.557 1.00 24.00 68 GLU A N 1
ATOM 524 C CA . GLU A 1 68 ? 28.227 20.557 24.688 1.00 22.99 68 GLU A CA 1
ATOM 525 C C . GLU A 1 68 ? 27.628 21.063 26.006 1.00 25.36 68 GLU A C 1
ATOM 526 O O . GLU A 1 68 ? 27.692 20.340 27.035 1.00 26.88 68 GLU A O 1
ATOM 532 N N . ARG A 1 69 ? 26.952 22.211 25.930 1.00 25.55 69 ARG A N 1
ATOM 533 C CA . ARG A 1 69 ? 26.315 22.696 27.172 1.00 27.23 69 ARG A CA 1
ATOM 534 C C . ARG A 1 69 ? 25.149 21.851 27.601 1.00 28.89 69 ARG A C 1
ATOM 535 O O . ARG A 1 69 ? 24.829 21.562 28.779 1.00 28.27 69 ARG A O 1
ATOM 543 N N . ILE A 1 70 ? 24.394 21.336 26.614 1.00 26.59 70 ILE A N 1
ATOM 544 C CA . ILE A 1 70 ? 23.299 20.431 26.919 1.00 27.60 70 ILE A CA 1
ATOM 545 C C . ILE A 1 70 ? 23.830 19.164 27.587 1.00 27.41 70 ILE A C 1
ATOM 546 O O . ILE A 1 70 ? 23.251 18.717 28.626 1.00 30.29 70 ILE A O 1
ATOM 551 N N . ARG A 1 71 ? 24.908 18.588 27.090 1.00 25.91 71 ARG A N 1
ATOM 552 C CA . ARG A 1 71 ? 25.419 17.349 27.670 1.00 28.09 71 ARG A CA 1
ATOM 553 C C . ARG A 1 71 ? 26.124 17.631 29.014 1.00 30.56 71 ARG A C 1
ATOM 554 O O . ARG A 1 71 ? 26.186 16.681 29.805 1.00 31.74 71 ARG A O 1
ATOM 562 N N . ALA A 1 72 ? 26.757 18.774 29.190 1.00 27.35 72 ALA A N 1
ATOM 563 C CA . ALA A 1 72 ? 27.473 18.990 30.469 1.00 27.12 72 ALA A CA 1
ATOM 564 C C . ALA A 1 72 ? 26.661 19.574 31.572 1.00 33.70 72 ALA A C 1
ATOM 565 O O . ALA A 1 72 ? 27.098 19.430 32.752 1.00 31.40 72 ALA A O 1
ATOM 567 N N . GLY A 1 73 ? 25.525 20.227 31.295 1.00 33.90 73 GLY A N 1
ATOM 568 C CA . GLY A 1 73 ? 24.752 20.824 32.360 1.00 39.25 73 GLY A CA 1
ATOM 569 C C . GLY A 1 73 ? 23.301 20.463 32.514 1.00 39.55 73 GLY A C 1
ATOM 570 O O . GLY A 1 73 ? 22.682 20.943 33.484 1.00 45.64 73 GLY A O 1
ATOM 571 N N . PHE A 1 74 ? 22.710 19.684 31.631 1.00 32.55 74 PHE A N 1
ATOM 572 C CA . PHE A 1 74 ? 21.283 19.377 31.726 1.00 35.42 74 PHE A CA 1
ATOM 573 C C . PHE A 1 74 ? 21.037 17.956 32.159 1.00 35.49 74 PHE A C 1
ATOM 574 O O . PHE A 1 74 ? 21.643 17.008 31.665 1.00 37.58 74 PHE A O 1
ATOM 582 N N . GLU A 1 75 ? 20.023 17.808 33.047 1.00 42.15 75 GLU A N 1
ATOM 583 C CA . GLU A 1 75 ? 19.752 16.449 33.533 1.00 46.47 75 GLU A CA 1
ATOM 584 C C . GLU A 1 75 ? 18.871 15.740 32.513 1.00 46.64 75 GLU A C 1
ATOM 585 O O . GLU A 1 75 ? 19.025 14.565 32.200 1.00 53.17 75 GLU A O 1
ATOM 591 N N . HIS A 1 76 ? 17.954 16.527 31.967 1.00 46.42 76 HIS A N 1
ATOM 592 C CA . HIS A 1 76 ? 17.026 16.013 30.965 1.00 42.52 76 HIS A CA 1
ATOM 593 C C . HIS A 1 76 ? 17.462 16.568 29.605 1.00 39.60 76 HIS A C 1
ATOM 594 O O . HIS A 1 76 ? 17.690 17.778 29.451 1.00 37.53 76 HIS A O 1
ATOM 601 N N . GLN A 1 77 ? 17.751 15.621 28.720 1.00 33.99 77 GLN A N 1
ATOM 602 C CA . GLN A 1 77 ? 18.298 16.084 27.417 1.00 35.12 77 GLN A CA 1
ATOM 603 C C . GLN A 1 77 ? 17.391 15.592 26.309 1.00 29.78 77 GLN A C 1
ATOM 604 O O . GLN A 1 77 ? 17.145 14.408 26.151 1.00 33.81 77 GLN A O 1
ATOM 610 N N . PRO A 1 78 ? 17.083 16.456 25.334 1.00 31.18 78 PRO A N 1
ATOM 611 C CA . PRO A 1 78 ? 16.379 16.023 24.145 1.00 29.05 78 PRO A CA 1
ATOM 612 C C . PRO A 1 78 ? 17.290 15.293 23.161 1.00 30.65 78 PRO A C 1
ATOM 613 O O . PRO A 1 78 ? 18.505 15.443 23.275 1.00 30.62 78 PRO A O 1
ATOM 617 N N . ASN A 1 79 ? 16.727 14.496 22.275 1.00 26.99 79 ASN A N 1
ATOM 618 C CA . ASN A 1 79 ? 17.500 13.923 21.180 1.00 26.79 79 ASN A CA 1
ATOM 619 C C . ASN A 1 79 ? 17.711 15.135 20.240 1.00 28.67 79 ASN A C 1
ATOM 620 O O . ASN A 1 79 ? 16.741 15.825 19.931 1.00 30.88 79 ASN A O 1
ATOM 625 N N . VAL A 1 80 ? 18.954 15.384 19.914 1.00 25.04 80 VAL A N 1
ATOM 626 C CA . VAL A 1 80 ? 19.279 16.540 19.094 1.00 23.14 80 VAL A CA 1
ATOM 627 C C . VAL A 1 80 ? 19.544 16.147 17.655 1.00 22.91 80 VAL A C 1
ATOM 628 O O . VAL A 1 80 ? 20.291 15.238 17.325 1.00 23.99 80 VAL A O 1
ATOM 632 N N . ILE A 1 81 ? 18.914 16.875 16.726 1.00 20.30 81 ILE A N 1
ATOM 633 C CA . ILE A 1 81 ? 19.117 16.669 15.271 1.00 21.09 81 ILE A CA 1
ATOM 634 C C . ILE A 1 81 ? 19.704 17.968 14.738 1.00 19.87 81 ILE A C 1
ATOM 635 O O . ILE A 1 81 ? 19.051 19.038 14.725 1.00 22.75 81 ILE A O 1
ATOM 640 N N . MET A 1 82 ? 20.947 17.936 14.229 1.00 20.53 82 MET A N 1
ATOM 641 C CA . MET A 1 82 ? 21.572 19.142 13.696 1.00 19.98 82 MET A CA 1
ATOM 642 C C . MET A 1 82 ? 20.938 19.470 12.331 1.00 24.93 82 MET A C 1
ATOM 643 O O . MET A 1 82 ? 20.837 18.547 11.523 1.00 25.29 82 MET A O 1
ATOM 651 N N . LEU A 1 83 ? 20.675 20.719 12.044 1.00 22.02 83 LEU A N 1
ATOM 652 C CA . LEU A 1 83 ? 20.336 21.158 10.676 1.00 22.85 83 LEU A CA 1
ATOM 653 C C . LEU A 1 83 ? 21.603 21.513 9.929 1.00 22.32 83 LEU A C 1
ATOM 654 O O . LEU A 1 83 ? 22.279 22.437 10.403 1.00 23.75 83 LEU A O 1
ATOM 659 N N . THR A 1 84 ? 21.972 20.711 8.931 1.00 21.48 84 THR A N 1
ATOM 660 C CA . THR A 1 84 ? 23.271 20.821 8.267 1.00 24.66 84 THR A CA 1
ATOM 661 C C . THR A 1 84 ? 23.094 21.212 6.813 1.00 25.26 84 THR A C 1
ATOM 662 O O . THR A 1 84 ? 22.571 20.397 6.055 1.00 29.09 84 THR A O 1
ATOM 666 N N . ALA A 1 85 ? 23.747 22.269 6.366 1.00 26.47 85 ALA A N 1
ATOM 667 C CA . ALA A 1 85 ? 23.652 22.606 4.939 1.00 26.34 85 ALA A CA 1
ATOM 668 C C . ALA A 1 85 ? 24.963 22.153 4.247 1.00 27.19 85 ALA A C 1
ATOM 669 O O . ALA A 1 85 ? 25.944 21.766 4.858 1.00 27.81 85 ALA A O 1
ATOM 671 N N . PHE A 1 86 ? 24.841 22.188 2.901 1.00 31.67 86 PHE A N 1
ATOM 672 C CA . PHE A 1 86 ? 25.993 21.756 2.069 1.00 31.60 86 PHE A CA 1
ATOM 673 C C . PHE A 1 86 ? 27.257 22.427 2.498 1.00 28.72 86 PHE A C 1
ATOM 674 O O . PHE A 1 86 ? 27.242 23.653 2.678 1.00 35.09 86 PHE A O 1
ATOM 682 N N . GLY A 1 87 ? 28.387 21.772 2.655 1.00 31.19 87 GLY A N 1
ATOM 683 C CA . GLY A 1 87 ? 29.621 22.443 3.076 1.00 31.60 87 GLY A CA 1
ATOM 684 C C . GLY A 1 87 ? 29.800 22.440 4.578 1.00 31.16 87 GLY A C 1
ATOM 685 O O . GLY A 1 87 ? 30.930 22.662 5.074 1.00 38.25 87 GLY A O 1
ATOM 686 N N . GLN A 1 88 ? 28.778 22.104 5.372 1.00 30.79 88 GLN A N 1
ATOM 687 C CA . GLN A 1 88 ? 28.883 22.095 6.812 1.00 30.32 88 GLN A CA 1
ATOM 688 C C . GLN A 1 88 ? 29.006 20.711 7.411 1.00 32.86 88 GLN A C 1
ATOM 689 O O . GLN A 1 88 ? 28.906 20.451 8.603 1.00 30.24 88 GLN A O 1
ATOM 695 N N . GLU A 1 89 ? 29.225 19.712 6.518 1.00 34.61 89 GLU A N 1
ATOM 696 C CA . GLU A 1 89 ? 29.267 18.337 6.953 1.00 34.26 89 GLU A CA 1
ATOM 697 C C . GLU A 1 89 ? 30.404 18.061 7.904 1.00 30.06 89 GLU A C 1
ATOM 698 O O . GLU A 1 89 ? 30.230 17.361 8.899 1.00 30.37 89 GLU A O 1
ATOM 704 N N . ASP A 1 90 ? 31.622 18.574 7.613 1.00 37.45 90 ASP A N 1
ATOM 705 C CA . ASP A 1 90 ? 32.748 18.306 8.511 1.00 40.02 90 ASP A CA 1
ATOM 706 C C . ASP A 1 90 ? 32.528 18.763 9.932 1.00 40.68 90 ASP A C 1
ATOM 707 O O . ASP A 1 90 ? 32.829 18.122 10.956 1.00 39.16 90 ASP A O 1
ATOM 712 N N . VAL A 1 91 ? 31.905 19.946 10.128 1.00 42.93 91 VAL A N 1
ATOM 713 C CA . VAL A 1 91 ? 31.601 20.430 11.472 1.00 42.27 91 VAL A CA 1
ATOM 714 C C . VAL A 1 91 ? 30.518 19.667 12.200 1.00 37.11 91 VAL A C 1
ATOM 715 O O . VAL A 1 91 ? 30.479 19.308 13.371 1.00 39.25 91 VAL A O 1
ATOM 719 N N . THR A 1 92 ? 29.527 19.149 11.423 1.00 30.65 92 THR A N 1
ATOM 720 C CA . THR A 1 92 ? 28.508 18.263 11.942 1.00 26.52 92 THR A CA 1
ATOM 721 C C . THR A 1 92 ? 29.038 16.985 12.526 1.00 25.87 92 THR A C 1
ATOM 722 O O . THR A 1 92 ? 28.474 16.332 13.392 1.00 25.09 92 THR A O 1
ATOM 726 N N . LYS A 1 93 ? 30.126 16.434 11.893 1.00 27.76 93 LYS A N 1
ATOM 727 C CA . LYS A 1 93 ? 30.703 15.195 12.342 1.00 27.83 93 LYS A CA 1
ATOM 728 C C . LYS A 1 93 ? 31.175 15.250 13.811 1.00 29.92 93 LYS A C 1
ATOM 729 O O . LYS A 1 93 ? 30.825 14.344 14.562 1.00 28.21 93 LYS A O 1
ATOM 735 N N . LYS A 1 94 ? 31.632 16.403 14.302 1.00 28.45 94 LYS A N 1
ATOM 736 C CA . LYS A 1 94 ? 31.955 16.530 15.750 1.00 29.49 94 LYS A CA 1
ATOM 737 C C . LYS A 1 94 ? 30.735 16.381 16.617 1.00 26.69 94 LYS A C 1
ATOM 738 O O . LYS A 1 94 ? 30.591 15.734 17.659 1.00 28.25 94 LYS A O 1
ATOM 744 N N . ALA A 1 95 ? 29.594 17.022 16.136 1.00 25.51 95 ALA A N 1
ATOM 745 C CA . ALA A 1 95 ? 28.349 16.799 16.863 1.00 24.27 95 ALA A CA 1
ATOM 746 C C . ALA A 1 95 ? 27.812 15.389 16.849 1.00 25.72 95 ALA A C 1
ATOM 747 O O . ALA A 1 95 ? 27.215 14.874 17.762 1.00 25.99 95 ALA A O 1
ATOM 749 N N . VAL A 1 96 ? 27.987 14.615 15.749 1.00 24.70 96 VAL A N 1
ATOM 750 C CA . VAL A 1 96 ? 27.598 13.213 15.738 1.00 24.46 96 VAL A CA 1
ATOM 751 C C . VAL A 1 96 ? 28.479 12.376 16.693 1.00 24.86 96 VAL A C 1
ATOM 752 O O . VAL A 1 96 ? 27.983 11.480 17.363 1.00 26.23 96 VAL A O 1
ATOM 756 N N . GLU A 1 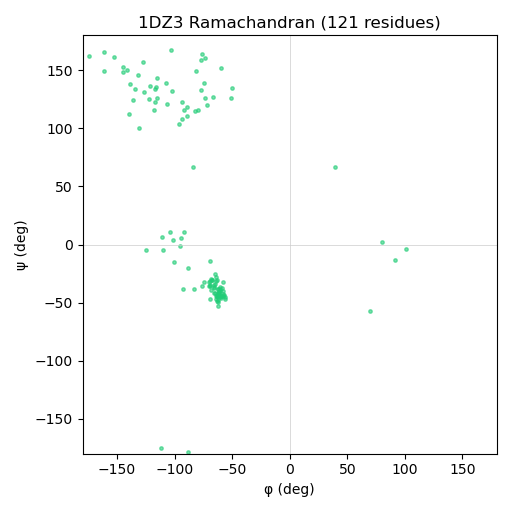97 ? 29.718 12.800 16.855 1.00 30.73 97 GLU A N 1
ATOM 757 C CA . GLU A 1 97 ? 30.609 12.158 17.833 1.00 29.24 97 GLU A CA 1
ATOM 758 C C . GLU A 1 97 ? 30.091 12.344 19.239 1.00 31.71 97 GLU A C 1
ATOM 759 O O . GLU A 1 97 ? 30.261 11.472 20.104 1.00 34.65 97 GLU A O 1
ATOM 765 N N . LEU A 1 98 ? 29.351 13.429 19.524 1.00 30.35 98 LEU A N 1
ATOM 766 C CA . LEU A 1 98 ? 28.683 13.638 20.791 1.00 32.44 98 LEU A CA 1
ATOM 767 C C . LEU A 1 98 ? 27.269 13.120 20.825 1.00 31.53 98 LEU A C 1
ATOM 768 O O . LEU A 1 98 ? 26.487 13.441 21.747 1.00 35.61 98 LEU A O 1
ATOM 773 N N . GLY A 1 99 ? 26.844 12.349 19.811 1.00 28.53 99 GLY A N 1
ATOM 774 C CA . GLY A 1 99 ? 25.595 11.643 19.922 1.00 29.57 99 GLY A CA 1
ATOM 775 C C . GLY A 1 99 ? 24.394 12.245 19.219 1.00 28.36 99 GLY A C 1
ATOM 776 O O . GLY A 1 99 ? 23.278 11.723 19.335 1.00 32.71 99 GLY A O 1
ATOM 777 N N . ALA A 1 100 ? 24.624 13.400 18.637 1.00 25.76 100 ALA A N 1
ATOM 778 C CA . ALA A 1 100 ? 23.510 14.042 17.909 1.00 24.61 100 ALA A CA 1
ATOM 779 C C . ALA A 1 100 ? 23.347 13.309 16.584 1.00 24.82 100 ALA A C 1
ATOM 780 O O . ALA A 1 100 ? 24.213 12.615 16.077 1.00 27.57 100 ALA A O 1
ATOM 782 N N . SER A 1 101 ? 22.167 13.566 15.989 1.00 24.38 101 SER A N 1
ATOM 783 C CA . SER A 1 101 ? 21.928 13.072 14.637 1.00 24.81 101 SER A CA 1
ATOM 784 C C . SER A 1 101 ? 21.868 14.335 13.756 1.00 23.58 101 SER A C 1
ATOM 785 O O . SER A 1 101 ? 22.197 15.426 14.245 1.00 21.32 101 SER A O 1
ATOM 788 N N . TYR A 1 102 ? 21.543 14.169 12.445 1.00 21.22 102 TYR A N 1
ATOM 789 C CA . TYR A 1 102 ? 21.632 15.372 11.618 1.00 22.14 102 TYR A CA 1
ATOM 790 C C . TYR A 1 102 ? 20.622 15.231 10.432 1.00 23.47 102 TYR A C 1
ATOM 791 O O . TYR A 1 102 ? 20.157 14.112 10.201 1.00 25.72 102 TYR A O 1
ATOM 800 N N . PHE A 1 103 ? 20.357 16.381 9.879 1.00 20.50 103 PHE A N 1
ATOM 801 C CA . PHE A 1 103 ? 19.430 16.404 8.689 1.00 23.07 103 PHE A CA 1
ATOM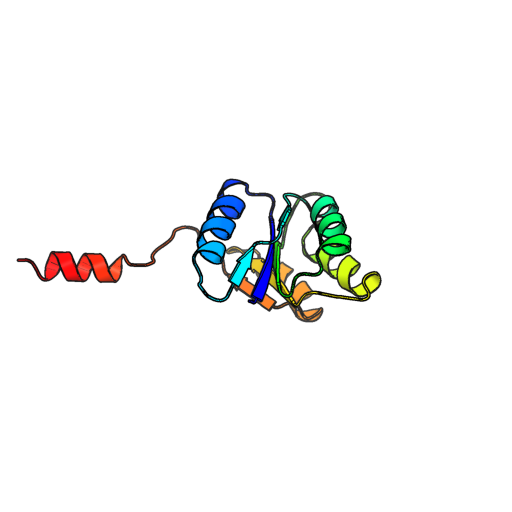 802 C C . PHE A 1 103 ? 20.051 17.317 7.678 1.00 23.01 103 PHE A C 1
ATOM 803 O O . PHE A 1 103 ? 20.261 18.486 8.006 1.00 22.68 103 PHE A O 1
ATOM 811 N N . ILE A 1 104 ? 20.284 16.825 6.447 1.00 22.67 104 ILE A N 1
ATOM 812 C CA . ILE A 1 104 ? 20.888 17.646 5.376 1.00 23.61 104 ILE A CA 1
ATOM 813 C C . ILE A 1 104 ? 19.764 18.524 4.793 1.00 27.82 104 ILE A C 1
ATOM 814 O O . ILE A 1 104 ? 18.755 18.004 4.331 1.00 26.83 104 ILE A O 1
ATOM 819 N N . LEU A 1 105 ? 19.912 19.815 4.961 1.00 25.41 105 LEU A N 1
ATOM 820 C CA . LEU A 1 105 ? 18.918 20.807 4.533 1.00 28.55 105 LEU A CA 1
ATOM 821 C C . LEU A 1 105 ? 19.266 21.385 3.148 1.00 30.82 105 LEU A C 1
ATOM 822 O O . LEU A 1 105 ? 20.330 22.027 3.022 1.00 36.23 105 LEU A O 1
ATOM 827 N N . LYS A 1 106 ? 18.561 20.931 2.140 1.00 33.91 106 LYS A N 1
ATOM 828 C CA . LYS A 1 106 ? 18.763 21.401 0.752 1.00 35.86 106 LYS A CA 1
ATOM 829 C C . LY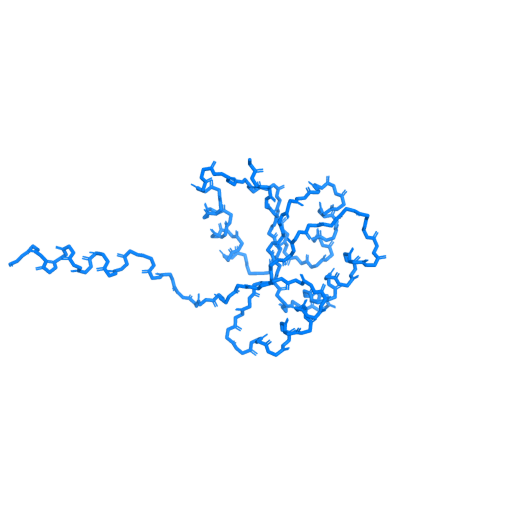S A 1 106 ? 18.003 22.728 0.631 1.00 34.22 106 LYS A C 1
ATOM 830 O O . LYS A 1 106 ? 16.948 22.936 1.220 1.00 27.55 106 LYS A O 1
ATOM 836 N N . PRO A 1 107 ? 18.525 23.604 -0.230 1.00 36.38 107 PRO A N 1
ATOM 837 C CA . PRO A 1 107 ? 18.018 24.918 -0.379 1.00 36.34 107 PRO A CA 1
ATOM 838 C C . PRO A 1 107 ? 16.620 25.051 -0.879 1.00 33.91 107 PRO A C 1
ATOM 839 O O . PRO A 1 107 ? 16.266 26.191 -0.588 1.00 40.75 107 PRO A O 1
ATOM 843 N N . PHE A 1 108 ? 16.010 24.212 -1.695 1.00 31.12 108 PHE A N 1
ATOM 844 C CA . PHE A 1 108 ? 14.633 24.520 -2.159 1.00 32.26 108 PHE A CA 1
ATOM 845 C C . PHE A 1 108 ? 13.702 23.329 -2.006 1.00 29.69 108 PHE A C 1
ATOM 846 O O . PHE A 1 108 ? 14.135 22.197 -2.232 1.00 32.74 108 PHE A O 1
ATOM 854 N N . ASP A 1 109 ? 12.409 23.508 -1.710 1.00 24.33 109 ASP A N 1
ATOM 855 C CA . ASP A 1 109 ? 11.530 22.380 -1.463 1.00 25.33 109 ASP A CA 1
ATOM 856 C C . ASP A 1 109 ? 10.964 21.724 -2.708 1.00 27.58 109 ASP A C 1
ATOM 857 O O . ASP A 1 109 ? 10.259 22.339 -3.519 1.00 25.65 109 ASP A O 1
ATOM 862 N N . MET A 1 110 ? 11.343 20.473 -2.943 1.00 28.37 110 MET A N 1
ATOM 863 C CA . MET A 1 110 ? 10.891 19.735 -4.106 1.00 26.96 110 MET A CA 1
ATOM 864 C C . MET A 1 110 ? 9.664 18.843 -3.879 1.00 25.73 110 MET A C 1
ATOM 865 O O . MET A 1 110 ? 9.238 18.203 -4.837 1.00 28.59 110 MET A O 1
ATOM 870 N N . GLU A 1 111 ? 9.178 18.822 -2.667 1.00 31.41 111 GLU A N 1
ATOM 871 C CA . GLU A 1 111 ? 8.023 17.965 -2.386 1.00 32.33 111 GLU A CA 1
ATOM 872 C C . GLU A 1 111 ? 6.897 18.180 -3.371 1.00 31.05 111 GLU A C 1
ATOM 873 O O . GLU A 1 111 ? 6.466 19.333 -3.523 1.00 28.48 111 GLU A O 1
ATOM 879 N N . ASN A 1 112 ? 6.391 17.146 -4.020 1.00 28.14 112 ASN A N 1
ATOM 880 C CA . ASN A 1 112 ? 5.221 17.207 -4.863 1.00 28.77 112 ASN A CA 1
ATOM 881 C C . ASN A 1 112 ? 5.506 17.760 -6.257 1.00 28.77 112 ASN A C 1
ATOM 882 O O . ASN A 1 112 ? 4.659 17.621 -7.142 1.00 30.20 112 ASN A O 1
ATOM 887 N N . LEU A 1 113 ? 6.796 18.070 -6.539 1.00 28.38 113 LEU A N 1
ATOM 888 C CA . LEU A 1 113 ? 7.034 18.573 -7.920 1.00 27.67 113 LEU A CA 1
ATOM 889 C C . LEU A 1 113 ? 6.862 17.532 -8.973 1.00 27.02 113 LEU A C 1
ATOM 890 O O . LEU A 1 113 ? 6.248 17.635 -10.022 1.00 28.80 113 LEU A O 1
ATOM 895 N N . ALA A 1 114 ? 7.467 16.336 -8.743 1.00 31.51 114 ALA A N 1
ATOM 896 C CA . ALA A 1 114 ? 7.406 15.242 -9.673 1.00 29.47 114 ALA A CA 1
ATOM 897 C C . ALA A 1 114 ? 5.973 14.668 -9.737 1.00 28.35 114 ALA A C 1
ATOM 898 O O . ALA A 1 114 ? 5.576 14.435 -10.870 1.00 28.67 114 ALA A O 1
ATOM 900 N N . HIS A 1 115 ? 5.234 14.718 -8.654 1.00 30.87 115 HIS A N 1
ATOM 901 C CA . HIS A 1 115 ? 3.803 14.355 -8.752 1.00 32.94 115 HIS A CA 1
ATOM 902 C C . HIS A 1 115 ? 3.039 15.320 -9.679 1.00 33.06 115 HIS A C 1
ATOM 903 O O . HIS A 1 115 ? 2.350 14.905 -10.630 1.00 31.66 115 HIS A O 1
ATOM 910 N N . HIS A 1 116 ? 3.231 16.622 -9.465 1.00 31.74 116 HIS A N 1
ATOM 911 C CA . HIS A 1 116 ? 2.580 17.634 -10.314 1.00 31.10 116 HIS A CA 1
ATOM 912 C C . HIS A 1 116 ? 2.939 17.475 -11.774 1.00 30.22 116 HIS A C 1
ATOM 913 O O . HIS A 1 116 ? 2.132 17.576 -12.697 1.00 31.36 116 HIS A O 1
ATOM 920 N N . ILE A 1 117 ? 4.220 17.254 -12.103 1.00 27.55 117 ILE A N 1
ATOM 921 C CA . ILE A 1 117 ? 4.687 17.030 -13.434 1.00 27.32 117 ILE A CA 1
ATOM 922 C C . ILE A 1 117 ? 3.967 15.854 -14.099 1.00 29.59 117 ILE A C 1
ATOM 923 O O . ILE A 1 117 ? 3.457 15.966 -15.213 1.00 31.99 117 ILE A O 1
ATOM 928 N N . ARG A 1 118 ? 3.861 14.752 -13.353 1.00 33.86 118 ARG A N 1
ATOM 929 C CA . ARG A 1 118 ? 3.088 13.619 -13.874 1.00 35.90 118 ARG A CA 1
ATOM 930 C C . ARG A 1 118 ? 1.630 14.024 -14.083 1.00 34.53 118 ARG A C 1
ATOM 931 O O . ARG A 1 118 ? 1.079 13.609 -15.103 1.00 40.61 118 ARG A O 1
ATOM 939 N N . GLN A 1 119 ? 1.021 14.768 -13.163 1.00 35.60 119 GLN A N 1
ATOM 940 C CA . GLN A 1 119 ? -0.385 15.139 -13.393 1.00 37.91 119 GLN A CA 1
ATOM 941 C C . GLN A 1 119 ? -0.547 15.941 -14.677 1.00 39.41 119 GLN A C 1
ATOM 942 O O . GLN A 1 119 ? -1.408 15.688 -15.527 1.00 39.22 119 GLN A O 1
ATOM 948 N N . VAL A 1 120 ? 0.335 16.912 -14.898 1.00 37.87 120 VAL A N 1
ATOM 949 C CA . VAL A 1 120 ? 0.293 17.737 -16.104 1.00 38.07 120 VAL A CA 1
ATOM 950 C C . VAL A 1 120 ? 0.492 16.940 -17.378 1.00 40.76 120 VAL A C 1
ATOM 951 O O . VAL A 1 120 ? -0.264 17.053 -18.363 1.00 36.73 120 VAL A O 1
ATOM 955 N N . TYR A 1 121 ? 1.538 16.120 -17.391 1.00 41.25 121 TYR A N 1
ATOM 956 C CA . TYR A 1 121 ? 1.865 15.288 -18.546 1.00 43.27 121 TYR A CA 1
ATOM 957 C C . TYR A 1 121 ? 0.721 14.321 -18.844 1.00 48.04 121 TYR A C 1
ATOM 958 O O . TYR A 1 121 ? 0.382 14.085 -19.996 1.00 48.07 121 TYR A O 1
ATOM 967 N N . GLY A 1 122 ? 0.129 13.756 -17.802 1.00 51.86 122 GLY A N 1
ATOM 968 C CA . GLY A 1 122 ? -0.996 12.846 -17.917 1.00 57.76 122 GLY A CA 1
ATOM 969 C C . GLY A 1 122 ? -2.181 13.496 -18.611 1.00 63.71 122 GLY A C 1
ATOM 970 O O . GLY A 1 122 ? -2.828 12.821 -19.414 1.00 65.59 122 GLY A O 1
ATOM 971 N N . LYS A 1 123 ? -2.448 14.776 -18.363 1.00 66.91 123 LYS A N 1
ATOM 972 C CA . LYS A 1 123 ? -3.539 15.490 -19.005 1.00 70.38 123 LYS A CA 1
ATOM 973 C C . LYS A 1 123 ? -3.179 16.049 -20.378 1.00 73.42 123 LYS A C 1
ATOM 974 O O . LYS A 1 123 ? -3.168 17.268 -20.578 1.00 74.06 123 LYS A O 1
ATOM 980 N N . THR A 1 124 ? -2.938 15.182 -21.362 1.00 75.24 124 THR A N 1
ATOM 981 C CA . THR A 1 124 ? -2.645 15.634 -22.719 1.00 77.24 124 THR A CA 1
ATOM 982 C C . THR A 1 124 ? -2.589 14.488 -23.732 1.00 77.20 124 THR A C 1
ATOM 983 O O . THR A 1 124 ? -2.045 13.405 -23.453 1.00 77.57 124 THR A 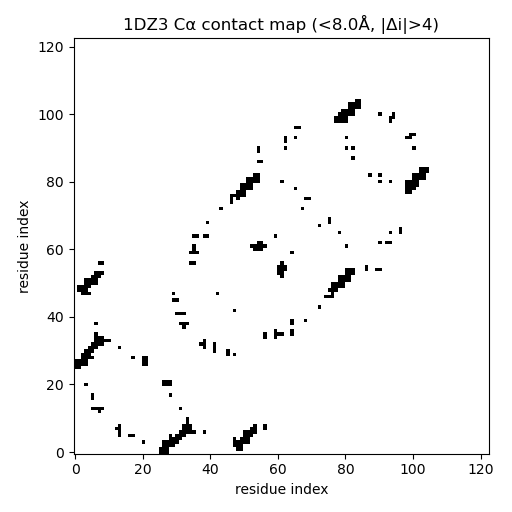O 1
#